Protein AF-A0A972VE93-F1 (afdb_monomer)

Structure (mmCIF, N/CA/C/O backbone):
data_AF-A0A972VE93-F1
#
_entry.id   AF-A0A972VE93-F1
#
loop_
_atom_site.group_PDB
_atom_site.id
_atom_site.type_symbol
_atom_site.label_atom_id
_atom_site.label_alt_id
_atom_site.label_comp_id
_atom_site.label_asym_id
_atom_site.label_entity_id
_atom_site.label_seq_id
_atom_site.pdbx_PDB_ins_code
_atom_site.Cartn_x
_atom_site.Cartn_y
_atom_site.Cartn_z
_atom_site.occupancy
_atom_site.B_iso_or_equiv
_atom_site.auth_seq_id
_atom_site.auth_comp_id
_atom_site.auth_asym_id
_atom_site.auth_atom_id
_atom_site.pdbx_PD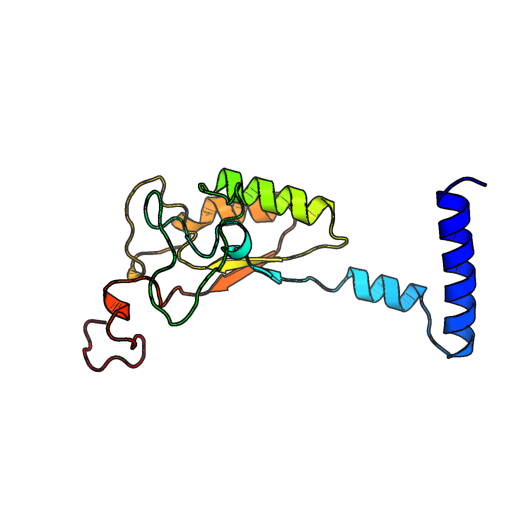B_model_num
ATOM 1 N N . MET A 1 1 ? -1.963 12.980 38.572 1.00 62.75 1 MET A N 1
ATOM 2 C CA . MET A 1 1 ? -2.476 11.805 37.830 1.00 62.75 1 MET A CA 1
ATOM 3 C C . MET A 1 1 ? -1.540 11.526 36.668 1.00 62.75 1 MET A C 1
ATOM 5 O O . MET A 1 1 ? -1.084 12.494 36.069 1.00 62.75 1 MET A O 1
ATOM 9 N N . SER A 1 2 ? -1.221 10.259 36.383 1.00 86.75 2 SER A N 1
ATOM 10 C CA . SER A 1 2 ? -0.440 9.897 35.190 1.00 86.75 2 SER A CA 1
ATOM 11 C C . SER A 1 2 ? -1.222 10.221 33.914 1.00 86.75 2 SER A C 1
ATOM 13 O O . SER A 1 2 ? -2.433 10.457 33.958 1.00 86.75 2 SER A O 1
ATOM 15 N N . GLN A 1 3 ? -0.525 10.280 32.781 1.00 88.44 3 GLN A N 1
ATOM 16 C CA . GLN A 1 3 ? -1.149 10.468 31.474 1.00 88.44 3 GLN A CA 1
ATOM 17 C C . GLN A 1 3 ? -2.162 9.356 31.175 1.00 88.44 3 GLN A C 1
ATOM 19 O O . GLN A 1 3 ? -3.297 9.676 30.840 1.00 88.44 3 GLN A O 1
ATOM 24 N N . ASP A 1 4 ? -1.807 8.101 31.443 1.00 91.62 4 ASP A N 1
ATOM 25 C CA . ASP A 1 4 ? -2.675 6.939 31.201 1.00 91.62 4 ASP A CA 1
ATOM 26 C C . ASP A 1 4 ? -3.980 7.024 31.993 1.00 91.62 4 ASP A C 1
ATOM 28 O O . ASP A 1 4 ? -5.060 6.915 31.425 1.00 91.62 4 ASP A O 1
ATOM 32 N N . LYS A 1 5 ? -3.907 7.395 33.280 1.00 93.81 5 LYS A N 1
ATOM 33 C CA . LYS A 1 5 ? -5.108 7.592 34.108 1.00 93.81 5 LYS A CA 1
ATOM 34 C C . LYS A 1 5 ? -6.025 8.691 33.575 1.00 93.81 5 LYS A C 1
ATOM 36 O O . LYS A 1 5 ? -7.230 8.620 33.780 1.00 93.81 5 LYS A O 1
ATOM 41 N N . ARG A 1 6 ? -5.476 9.729 32.931 1.00 96.31 6 ARG A N 1
ATOM 42 C CA . ARG A 1 6 ? -6.295 10.774 32.291 1.00 96.31 6 ARG A CA 1
ATOM 43 C C . ARG A 1 6 ? -6.975 10.254 31.025 1.00 96.31 6 ARG A C 1
ATOM 45 O O . ARG A 1 6 ? -8.124 10.610 30.797 1.00 96.31 6 ARG A O 1
ATOM 52 N N . ILE A 1 7 ? -6.283 9.432 30.235 1.00 97.00 7 ILE A N 1
ATOM 53 C CA . ILE A 1 7 ? -6.828 8.819 29.017 1.00 97.00 7 ILE A CA 1
ATOM 54 C C . ILE A 1 7 ? -7.953 7.843 29.375 1.00 97.00 7 ILE A C 1
ATOM 56 O O . ILE A 1 7 ? -9.044 7.967 28.833 1.00 97.00 7 ILE A O 1
ATOM 60 N N . GLU A 1 8 ? -7.728 6.949 30.339 1.00 96.88 8 GLU A N 1
ATOM 61 C CA . GLU A 1 8 ? -8.732 5.986 30.815 1.00 96.88 8 GLU A CA 1
ATOM 62 C C . GLU A 1 8 ? -9.992 6.690 31.336 1.00 96.88 8 GLU A C 1
ATOM 64 O O . GLU A 1 8 ? -11.106 6.350 30.952 1.00 96.88 8 GLU A O 1
ATOM 69 N N . GLN A 1 9 ? -9.829 7.727 32.164 1.00 97.56 9 GLN A N 1
ATOM 70 C CA . GLN A 1 9 ? -10.965 8.499 32.674 1.00 97.56 9 GLN A CA 1
ATOM 71 C C . GLN A 1 9 ? -11.735 9.210 31.558 1.00 97.56 9 GLN A C 1
ATOM 73 O O . GLN A 1 9 ? -12.963 9.221 31.578 1.00 97.56 9 GLN A O 1
ATOM 78 N N . ALA A 1 10 ? -11.031 9.806 30.592 1.00 97.81 10 ALA A N 1
ATOM 79 C CA . ALA A 1 10 ? -11.670 10.449 29.450 1.00 97.81 10 ALA A CA 1
ATOM 80 C C . ALA A 1 10 ? -12.431 9.434 28.583 1.00 97.81 10 ALA A C 1
ATOM 82 O O . ALA A 1 10 ? -13.546 9.724 28.149 1.00 97.81 10 ALA A O 1
ATOM 83 N N . PHE A 1 11 ? -11.863 8.242 28.376 1.00 97.88 11 PHE A N 1
ATOM 84 C CA . PHE A 1 11 ? -12.511 7.159 27.644 1.00 97.88 11 PHE A CA 1
ATOM 85 C C . PHE A 1 11 ? -13.788 6.681 28.344 1.00 97.88 11 PHE A C 1
ATOM 87 O O . PHE A 1 11 ? -14.826 6.592 27.696 1.00 97.88 11 PHE A O 1
ATOM 94 N N . GLU A 1 12 ? -13.760 6.461 29.662 1.00 98.12 12 GLU A N 1
ATOM 95 C CA . GLU A 1 12 ? -14.952 6.038 30.412 1.00 98.12 12 GLU A CA 1
ATOM 96 C C . GLU A 1 12 ? -16.075 7.083 30.376 1.00 98.12 12 GLU A C 1
ATOM 98 O O . GLU A 1 12 ? -17.246 6.732 30.223 1.00 98.12 12 GLU A O 1
ATOM 103 N N . ILE A 1 13 ? -15.735 8.374 30.450 1.00 98.25 13 ILE A N 1
ATOM 104 C CA . ILE A 1 13 ? -16.722 9.452 30.289 1.00 98.25 13 ILE A CA 1
ATOM 105 C C . ILE A 1 13 ? -17.347 9.397 28.888 1.00 98.25 13 ILE A C 1
ATOM 107 O O . ILE A 1 13 ? -18.570 9.453 28.763 1.00 98.25 13 ILE A O 1
ATOM 111 N N . ALA A 1 14 ? -16.535 9.256 27.836 1.00 98.38 14 ALA A N 1
ATOM 112 C CA . ALA A 1 14 ? -17.035 9.162 26.465 1.00 98.38 14 ALA A CA 1
ATOM 113 C C . ALA A 1 14 ? -17.919 7.919 26.266 1.00 98.38 14 ALA A C 1
ATOM 115 O O . ALA A 1 14 ? -18.999 8.012 25.686 1.00 98.38 14 ALA A O 1
ATOM 116 N N . ARG A 1 15 ? -17.502 6.767 26.800 1.00 98.38 15 ARG A N 1
ATOM 117 C CA . ARG A 1 15 ? -18.258 5.510 26.760 1.00 98.38 15 ARG A CA 1
ATOM 118 C C . ARG A 1 15 ? -19.655 5.663 27.366 1.00 98.38 15 ARG A C 1
ATOM 120 O O . ARG A 1 15 ? -20.624 5.218 26.758 1.00 98.38 15 ARG A O 1
ATOM 127 N N . GLN A 1 16 ? -19.776 6.343 28.509 1.00 98.38 16 GLN A N 1
ATOM 128 C CA . GLN A 1 16 ? -21.072 6.637 29.135 1.00 98.38 16 GLN A CA 1
ATOM 129 C C . GLN A 1 16 ? -21.946 7.545 28.259 1.00 98.38 16 GLN A C 1
ATOM 131 O O . GLN A 1 16 ? -23.123 7.252 28.064 1.00 98.38 16 GLN A O 1
ATOM 136 N N . GLN A 1 17 ? -21.368 8.598 27.673 1.00 98.56 17 GLN A N 1
ATOM 137 C CA . GLN A 1 17 ? -22.093 9.511 26.780 1.00 98.56 17 GLN A CA 1
ATOM 138 C C . GLN A 1 17 ? -22.631 8.807 25.526 1.00 98.56 17 GLN A C 1
ATOM 140 O O . GLN A 1 17 ? -23.760 9.052 25.113 1.00 98.56 17 GLN A O 1
ATOM 145 N N . TYR A 1 18 ? -21.855 7.902 24.926 1.00 98.62 18 TYR A N 1
ATOM 146 C CA . TYR A 1 18 ? -22.319 7.104 23.788 1.00 98.62 18 TYR A CA 1
ATOM 147 C C . TYR A 1 18 ? -23.394 6.084 24.185 1.00 98.62 18 TYR A C 1
ATOM 149 O O . TYR A 1 18 ? -24.341 5.870 23.424 1.00 98.62 18 TYR A O 1
ATOM 157 N N . ALA A 1 19 ? -23.313 5.513 25.390 1.00 98.44 19 ALA A N 1
ATOM 158 C CA . ALA A 1 19 ? -24.334 4.602 25.899 1.00 98.44 19 ALA A CA 1
ATOM 159 C C . ALA A 1 19 ? -25.704 5.289 26.070 1.00 98.44 19 ALA A C 1
ATOM 161 O O . ALA A 1 19 ? -26.728 4.673 25.777 1.00 98.44 19 ALA A O 1
ATOM 162 N N . GLU A 1 20 ? -25.745 6.574 26.453 1.00 98.50 20 GLU A N 1
ATOM 163 C CA . GLU A 1 20 ? -26.988 7.374 26.497 1.00 98.50 20 GLU A CA 1
ATOM 164 C C . GLU A 1 20 ? -27.661 7.508 25.118 1.00 98.50 20 GLU A C 1
ATOM 166 O O . GLU A 1 20 ? -28.876 7.689 25.032 1.00 98.50 20 GLU A O 1
ATOM 171 N N . LEU A 1 21 ? -26.888 7.367 24.036 1.00 98.38 21 LEU A N 1
ATOM 172 C CA . LEU A 1 21 ? -27.364 7.362 22.650 1.00 98.38 21 LEU A CA 1
ATOM 173 C C . LEU A 1 21 ? -27.648 5.947 22.113 1.00 98.38 21 LEU A C 1
ATOM 175 O O . LEU A 1 21 ? -28.002 5.796 20.945 1.00 98.38 21 LEU A O 1
ATOM 179 N N . GLY A 1 22 ? -27.492 4.909 22.941 1.00 98.31 22 GLY A N 1
ATOM 180 C CA . GLY A 1 22 ? -27.673 3.511 22.548 1.00 98.31 22 GLY A CA 1
ATOM 181 C C . GLY A 1 22 ? -26.506 2.919 21.752 1.00 98.31 22 GLY A C 1
ATOM 182 O O . GLY A 1 22 ? -26.701 1.929 21.049 1.00 98.31 22 GLY A O 1
ATOM 183 N N . VAL A 1 23 ? -25.310 3.511 21.836 1.00 98.50 23 VAL A N 1
ATOM 184 C CA . VAL A 1 23 ? -24.100 3.027 21.156 1.00 98.50 23 VAL A CA 1
ATOM 185 C C . VAL A 1 23 ? -23.207 2.273 22.142 1.00 98.50 23 VAL A C 1
ATOM 187 O O . VAL A 1 23 ? -22.754 2.838 23.136 1.00 98.50 23 VAL A O 1
ATOM 190 N N . ASP A 1 24 ? -22.914 1.006 21.841 1.00 98.50 24 ASP A N 1
ATOM 191 C CA . ASP A 1 24 ? -21.921 0.203 22.560 1.00 98.50 24 ASP A CA 1
ATOM 192 C C . ASP A 1 24 ? -20.523 0.457 21.972 1.00 98.50 24 ASP A C 1
ATOM 194 O O . ASP A 1 24 ? -20.182 -0.012 20.882 1.00 98.50 24 ASP A O 1
ATOM 198 N N . VAL A 1 25 ? -19.715 1.240 22.691 1.00 98.38 25 VAL A N 1
ATOM 199 C CA . VAL A 1 25 ? -18.361 1.610 22.257 1.00 98.38 25 VAL A CA 1
ATOM 200 C C . VAL A 1 25 ? -17.425 0.406 22.237 1.00 98.38 25 VAL A C 1
ATOM 202 O O . VAL A 1 25 ? -16.604 0.312 21.330 1.00 98.38 25 VAL A O 1
ATOM 205 N N . ASP A 1 26 ? -17.542 -0.535 23.175 1.00 97.94 26 ASP A N 1
ATOM 206 C CA . ASP A 1 26 ? -16.656 -1.704 23.196 1.00 97.94 26 ASP A CA 1
ATOM 207 C C . ASP A 1 26 ? -16.944 -2.611 22.001 1.00 97.94 26 ASP A C 1
ATOM 209 O O . ASP A 1 26 ? -16.018 -3.082 21.337 1.00 97.94 26 ASP A O 1
ATOM 213 N N . GLN A 1 27 ? -18.227 -2.794 21.672 1.00 98.50 27 GLN A N 1
ATOM 214 C CA . GLN A 1 27 ? -18.630 -3.499 20.461 1.00 98.50 27 GLN A CA 1
ATOM 215 C C . GLN A 1 27 ? -18.113 -2.789 19.203 1.00 98.50 27 GLN A C 1
ATOM 217 O O . GLN A 1 27 ? -17.599 -3.452 18.300 1.00 98.50 27 GLN A O 1
ATOM 222 N N . ALA A 1 28 ? -18.220 -1.459 19.133 1.00 98.38 28 ALA A N 1
ATOM 223 C CA . ALA A 1 28 ? -17.728 -0.682 17.997 1.00 98.38 28 ALA A CA 1
ATOM 224 C C . ALA A 1 28 ? -16.202 -0.792 17.838 1.00 98.38 28 ALA A C 1
ATOM 226 O O . ALA A 1 28 ? -15.717 -0.998 16.727 1.00 98.38 28 ALA A O 1
ATOM 227 N N . MET A 1 29 ? -15.444 -0.723 18.936 1.00 98.06 29 MET A N 1
ATOM 228 C CA . MET A 1 29 ? -13.987 -0.885 18.920 1.00 98.06 29 MET A CA 1
ATOM 229 C C . MET A 1 29 ? -13.579 -2.306 18.517 1.00 98.06 29 MET A C 1
ATOM 231 O O . MET A 1 29 ? -12.653 -2.474 17.725 1.00 98.06 29 MET A O 1
ATOM 235 N N . ALA A 1 30 ? -14.297 -3.326 18.998 1.00 97.88 30 ALA A N 1
ATOM 236 C CA . ALA A 1 30 ? -14.072 -4.710 18.593 1.00 97.88 30 ALA A CA 1
ATOM 237 C C . ALA A 1 30 ? -14.349 -4.922 17.097 1.00 97.88 30 ALA A C 1
ATOM 239 O O . ALA A 1 30 ? -13.588 -5.616 16.432 1.00 97.88 30 ALA A O 1
ATOM 240 N N . GLN A 1 31 ? -15.400 -4.303 16.547 1.00 98.31 31 GLN A N 1
ATOM 241 C CA . GLN A 1 31 ? -15.671 -4.338 15.107 1.00 98.31 31 GLN A CA 1
ATOM 242 C C . GLN A 1 31 ? -14.588 -3.605 14.312 1.00 98.31 31 GLN A C 1
ATOM 244 O O . GLN A 1 31 ? -14.088 -4.153 13.331 1.00 98.31 31 GLN A O 1
ATOM 249 N N . LEU A 1 32 ? -14.187 -2.407 14.751 1.00 98.00 32 LEU A N 1
ATOM 250 C CA . LEU A 1 32 ? -13.151 -1.606 14.098 1.00 98.00 32 LEU A CA 1
ATOM 251 C C . LEU A 1 32 ? -11.832 -2.378 13.977 1.00 98.00 32 LEU A C 1
ATOM 253 O O . LEU A 1 32 ? -11.223 -2.365 12.912 1.00 98.00 32 LEU A O 1
ATOM 257 N N . ALA A 1 33 ? -11.440 -3.108 15.025 1.00 97.12 33 ALA A N 1
ATOM 258 C CA . ALA A 1 33 ? -10.221 -3.917 15.035 1.00 97.12 33 ALA A CA 1
ATOM 259 C C . ALA A 1 33 ? -10.198 -5.027 13.963 1.00 97.12 33 ALA A C 1
ATOM 261 O O . ALA A 1 33 ? -9.130 -5.535 13.643 1.00 97.12 33 ALA A O 1
ATOM 262 N N . THR A 1 34 ? -11.352 -5.397 13.394 1.00 97.25 34 THR A N 1
ATOM 263 C CA . THR A 1 34 ? -11.456 -6.425 12.341 1.00 97.25 34 THR A CA 1
ATOM 264 C C . THR A 1 34 ? -11.443 -5.868 10.919 1.00 97.25 34 THR A C 1
ATOM 266 O O . THR A 1 34 ? -11.509 -6.649 9.971 1.00 97.25 34 THR A O 1
ATOM 269 N N . VAL A 1 35 ? -11.405 -4.542 10.743 1.00 98.12 35 VAL A N 1
ATOM 270 C CA . VAL A 1 35 ? -11.490 -3.901 9.424 1.00 98.12 35 VAL A CA 1
ATOM 271 C C . VAL A 1 35 ? -10.083 -3.625 8.887 1.00 98.12 35 VAL A C 1
ATOM 273 O O . VAL A 1 35 ? -9.444 -2.668 9.331 1.00 98.12 35 VAL A O 1
ATOM 276 N N . PRO A 1 36 ? -9.588 -4.399 7.905 1.00 98.06 36 PRO A N 1
ATOM 277 C CA . PRO A 1 36 ? -8.289 -4.132 7.313 1.00 98.06 36 PRO A CA 1
ATOM 278 C C . PRO A 1 36 ? -8.356 -2.952 6.346 1.00 98.06 36 PRO A C 1
ATOM 280 O O . PRO A 1 36 ? -9.238 -2.879 5.486 1.00 98.06 36 PRO A O 1
ATOM 283 N N . ILE A 1 37 ? -7.367 -2.063 6.431 1.00 98.31 37 ILE A N 1
ATOM 284 C CA . ILE A 1 37 ? -7.163 -0.991 5.458 1.00 98.31 37 ILE A CA 1
ATOM 285 C C . ILE A 1 37 ? -6.044 -1.404 4.503 1.00 98.31 37 ILE A C 1
ATOM 287 O O . ILE A 1 37 ? -4.965 -1.806 4.934 1.00 98.31 37 ILE A O 1
ATOM 291 N N . SER A 1 38 ? -6.309 -1.328 3.198 1.00 98.56 38 SER A N 1
ATOM 292 C CA . SER A 1 38 ? -5.305 -1.616 2.172 1.00 98.56 38 SER A CA 1
ATOM 293 C C . SER A 1 38 ? -4.514 -0.361 1.833 1.00 98.56 38 SER A C 1
ATOM 295 O O . SER A 1 38 ? -5.027 0.565 1.201 1.00 98.56 38 SER A O 1
ATOM 297 N N . MET A 1 39 ? -3.272 -0.308 2.306 1.00 98.38 39 MET A N 1
ATOM 298 C CA . MET A 1 39 ? -2.393 0.839 2.137 1.00 98.38 39 MET A CA 1
ATOM 299 C C . MET A 1 39 ? -1.664 0.758 0.801 1.00 98.38 39 MET A C 1
ATOM 301 O O . MET A 1 39 ? -1.030 -0.240 0.474 1.00 98.38 39 MET A O 1
ATOM 305 N N . HIS A 1 40 ? -1.727 1.832 0.030 1.00 98.50 40 HIS A N 1
ATOM 306 C CA . HIS A 1 40 ? -0.996 1.979 -1.222 1.00 98.50 40 HIS A CA 1
ATOM 307 C C . HIS A 1 40 ? 0.526 2.046 -1.032 1.00 98.50 40 HIS A C 1
ATOM 309 O O . HIS A 1 40 ? 1.012 2.877 -0.265 1.00 98.50 40 HIS A O 1
ATOM 315 N N . CYS A 1 41 ? 1.282 1.224 -1.769 1.00 98.38 41 CYS A N 1
ATOM 316 C CA . CYS A 1 41 ? 2.748 1.225 -1.706 1.00 98.38 41 CYS A CA 1
ATOM 317 C C . CYS A 1 41 ? 3.373 2.501 -2.285 1.00 98.38 41 CYS A C 1
ATOM 319 O O . CYS A 1 41 ? 4.388 2.978 -1.790 1.00 98.38 41 CYS A O 1
ATOM 321 N N . TRP A 1 42 ? 2.737 3.082 -3.304 1.00 98.12 42 TRP A N 1
ATOM 322 C CA . TRP A 1 42 ? 3.333 4.130 -4.132 1.00 98.12 42 TRP A CA 1
ATOM 323 C C . TRP A 1 42 ? 3.482 5.492 -3.464 1.00 98.12 42 TRP A C 1
ATOM 325 O O . TRP A 1 42 ? 4.081 6.402 -4.030 1.00 98.12 42 TRP A O 1
ATOM 335 N N . GLN A 1 43 ? 2.914 5.652 -2.271 1.00 98.31 43 GLN A N 1
ATOM 336 C CA . GLN A 1 43 ? 3.132 6.850 -1.472 1.00 98.31 43 GLN A CA 1
ATOM 337 C C . GLN A 1 43 ? 4.578 6.933 -0.961 1.00 98.31 43 GLN A C 1
ATOM 339 O O . GLN A 1 43 ? 5.074 8.033 -0.764 1.00 98.31 43 GLN A O 1
ATOM 344 N N . GLY A 1 44 ? 5.260 5.803 -0.743 1.00 97.88 44 GLY A N 1
ATOM 345 C CA . GLY A 1 44 ? 6.613 5.820 -0.176 1.00 97.88 44 GLY A CA 1
ATOM 346 C C . GLY A 1 44 ? 7.694 6.336 -1.132 1.00 97.88 44 GLY A C 1
ATOM 347 O O . GLY A 1 44 ? 8.771 6.724 -0.687 1.00 97.88 44 GLY A O 1
ATOM 348 N N . ASP A 1 45 ? 7.428 6.359 -2.438 1.00 97.94 45 ASP A N 1
ATOM 349 C CA . ASP A 1 45 ? 8.423 6.646 -3.476 1.00 97.94 45 ASP A CA 1
ATOM 350 C C . ASP A 1 45 ? 7.904 7.561 -4.600 1.00 97.94 45 ASP A C 1
ATOM 352 O O . ASP A 1 45 ? 8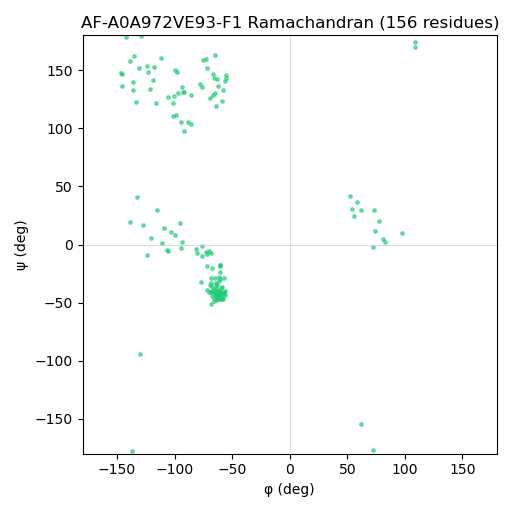.489 7.610 -5.685 1.00 97.94 45 ASP A O 1
ATOM 356 N N . ASP A 1 46 ? 6.819 8.300 -4.356 1.00 97.88 46 ASP A N 1
ATOM 357 C CA . ASP A 1 46 ? 6.207 9.214 -5.329 1.00 97.88 46 ASP A CA 1
ATOM 358 C C . ASP A 1 46 ? 5.771 8.528 -6.643 1.00 97.88 46 ASP A C 1
ATOM 360 O O . ASP A 1 46 ? 5.862 9.111 -7.727 1.00 97.88 46 ASP A O 1
ATOM 364 N N . VAL A 1 47 ? 5.268 7.290 -6.564 1.00 97.25 47 VAL A N 1
ATOM 365 C CA . VAL A 1 47 ? 4.868 6.474 -7.731 1.00 97.25 47 VAL A CA 1
ATOM 366 C C . VAL A 1 47 ? 6.034 6.162 -8.683 1.00 97.25 47 VAL A C 1
ATOM 368 O O . VAL A 1 47 ? 5.837 6.021 -9.893 1.00 97.25 47 VAL A O 1
ATOM 371 N N . GLY A 1 48 ? 7.257 6.071 -8.158 1.00 96.00 48 GLY A N 1
ATOM 372 C CA . GLY A 1 48 ? 8.450 5.754 -8.945 1.00 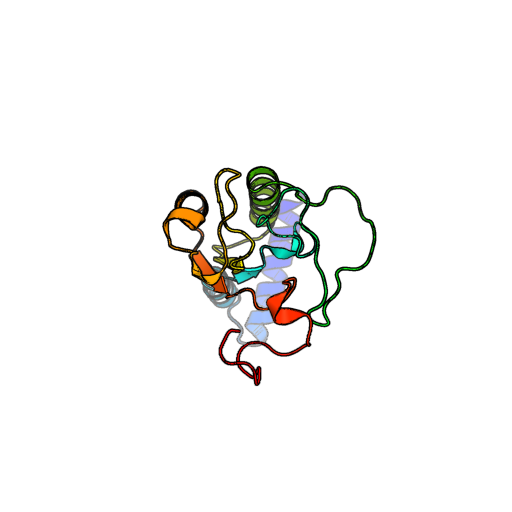96.00 48 GLY A CA 1
ATOM 373 C C . GLY A 1 48 ? 8.451 4.319 -9.476 1.00 96.00 48 GLY A C 1
ATOM 374 O O . GLY A 1 48 ? 8.608 4.097 -10.678 1.00 96.00 48 GLY A O 1
ATOM 375 N N . GLY A 1 49 ? 8.224 3.347 -8.594 1.00 96.12 49 GLY A N 1
ATOM 376 C CA . GLY A 1 49 ? 8.396 1.926 -8.876 1.00 96.12 49 GLY A CA 1
ATOM 377 C C . GLY A 1 49 ? 9.867 1.510 -8.985 1.00 96.12 49 GLY A C 1
ATOM 378 O O . GLY A 1 49 ? 10.794 2.294 -8.790 1.00 96.12 49 GLY A O 1
ATOM 379 N N . PHE A 1 50 ? 10.081 0.237 -9.312 1.00 96.19 50 PHE A N 1
ATOM 380 C CA . PHE A 1 50 ? 11.387 -0.427 -9.336 1.00 96.19 50 PHE A CA 1
ATOM 381 C C . PHE A 1 50 ? 11.685 -1.135 -10.668 1.00 96.19 50 PHE A C 1
ATOM 383 O O . PHE A 1 50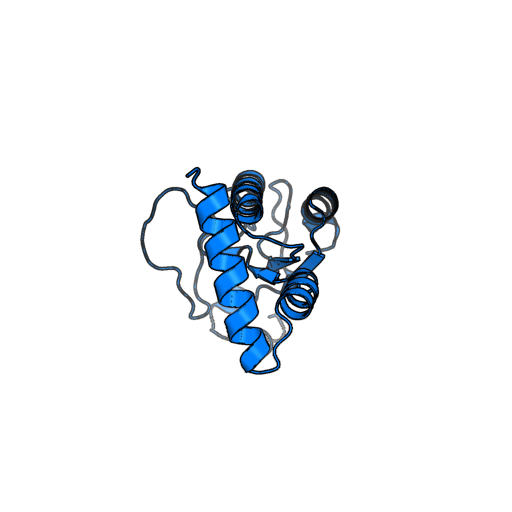 ? 12.599 -1.952 -10.751 1.00 96.19 50 PHE A O 1
ATOM 390 N N . GLU A 1 51 ? 10.949 -0.803 -11.737 1.00 92.75 51 GLU A N 1
ATOM 391 C CA . GLU A 1 51 ? 11.182 -1.353 -13.085 1.00 92.75 51 GLU A CA 1
ATOM 392 C C . GLU A 1 51 ? 12.595 -1.059 -13.603 1.00 92.75 51 GLU A C 1
ATOM 394 O O . GLU A 1 51 ? 13.213 -1.894 -14.265 1.00 92.75 51 GLU A O 1
ATOM 399 N N . THR A 1 52 ? 13.121 0.122 -13.278 1.00 86.69 52 THR A N 1
ATOM 400 C CA . THR A 1 52 ? 14.483 0.547 -13.601 1.00 86.69 52 THR A CA 1
ATOM 401 C C . THR A 1 52 ? 15.106 1.288 -12.422 1.00 86.69 52 THR A C 1
ATOM 403 O O . THR A 1 52 ? 14.419 1.819 -11.548 1.00 86.69 52 THR A O 1
ATOM 406 N N . VAL A 1 53 ? 16.441 1.335 -12.385 1.00 82.25 53 VAL A N 1
ATOM 407 C CA . VAL A 1 53 ? 17.165 2.097 -11.360 1.00 82.25 53 VAL A CA 1
ATOM 408 C C . VAL A 1 53 ? 16.841 3.581 -11.517 1.00 82.25 53 VAL A C 1
ATOM 410 O O . VAL A 1 53 ? 17.143 4.174 -12.552 1.00 82.25 53 VAL A O 1
ATOM 413 N N . GLY A 1 54 ? 16.262 4.175 -10.473 1.00 81.44 54 GLY A N 1
ATOM 414 C CA . GLY A 1 54 ? 15.851 5.578 -10.487 1.00 81.44 54 GLY A CA 1
ATOM 415 C C . GLY A 1 54 ? 14.606 5.843 -11.333 1.00 81.44 54 GLY A C 1
ATOM 416 O O . GLY A 1 54 ? 14.497 6.929 -11.895 1.00 81.44 54 GLY A O 1
ATOM 417 N N . ALA A 1 55 ? 13.702 4.864 -11.459 1.00 85.56 55 ALA A N 1
ATOM 418 C CA . ALA A 1 55 ? 12.423 5.065 -12.125 1.00 85.56 55 ALA A CA 1
ATOM 419 C C . ALA A 1 55 ? 11.637 6.220 -11.480 1.00 85.56 55 ALA A C 1
ATOM 421 O O . ALA A 1 55 ? 11.626 6.401 -10.260 1.00 85.56 55 ALA A O 1
ATOM 422 N N . GLU A 1 56 ? 10.981 7.011 -12.323 1.00 90.31 56 GLU A N 1
ATOM 423 C CA . GLU A 1 56 ? 10.145 8.129 -11.905 1.00 90.31 56 GLU A CA 1
ATOM 424 C C . GLU A 1 56 ? 8.791 8.060 -12.607 1.00 90.31 56 GLU A C 1
ATOM 426 O O . GLU A 1 56 ? 8.662 7.567 -13.736 1.00 90.31 56 GLU A O 1
ATOM 431 N N . LEU A 1 57 ? 7.776 8.607 -11.941 1.00 91.69 57 LEU A N 1
ATOM 432 C CA . LEU A 1 57 ? 6.449 8.759 -12.510 1.00 91.69 57 LEU A CA 1
ATOM 433 C C . LEU A 1 57 ? 6.507 9.607 -13.788 1.00 91.69 57 LEU A C 1
ATOM 435 O O . LEU A 1 57 ? 6.936 10.761 -13.771 1.00 91.69 57 LEU A O 1
ATOM 439 N N . SER A 1 58 ? 6.023 9.052 -14.900 1.00 87.62 58 SER A N 1
ATOM 440 C CA . SER A 1 58 ? 5.962 9.738 -16.188 1.00 87.62 58 SER A CA 1
ATOM 441 C C . SER A 1 58 ? 4.615 9.512 -16.882 1.00 87.62 58 SER A C 1
ATOM 443 O O . SER A 1 58 ? 4.100 8.404 -16.994 1.00 87.62 58 SER A O 1
ATOM 445 N N . GLY A 1 59 ? 4.005 10.584 -17.387 1.00 87.81 59 GLY A N 1
ATOM 446 C CA . GLY A 1 59 ? 2.728 10.487 -18.101 1.00 87.81 59 GLY A CA 1
ATOM 447 C C . GLY A 1 59 ? 1.570 9.952 -17.241 1.00 87.81 59 GLY A C 1
ATOM 448 O O . GLY A 1 59 ? 1.529 10.137 -16.030 1.00 87.81 59 GLY A O 1
ATOM 449 N N . GLY A 1 60 ? 0.561 9.357 -17.884 1.00 87.88 60 GLY A N 1
ATOM 450 C CA . GLY A 1 60 ? -0.613 8.789 -17.199 1.00 87.88 60 GLY A CA 1
ATOM 451 C C . GLY A 1 60 ? -1.607 9.801 -16.614 1.00 87.88 60 GLY A C 1
ATOM 452 O O . GLY A 1 60 ? -2.631 9.396 -16.076 1.00 87.88 60 GLY A O 1
ATOM 453 N N . GLY A 1 61 ? -1.334 11.106 -16.718 1.00 92.62 61 GLY A N 1
ATOM 454 C CA . GLY A 1 61 ? -2.216 12.162 -16.207 1.00 92.62 61 GLY A CA 1
ATOM 455 C C . GLY A 1 61 ? -2.206 12.318 -14.682 1.00 92.62 61 GLY A C 1
ATOM 456 O O . GLY A 1 61 ? -3.055 13.024 -14.144 1.00 92.62 61 GLY A O 1
ATOM 457 N N . ILE A 1 62 ? -1.254 11.681 -13.996 1.00 95.38 62 ILE A N 1
ATOM 458 C CA . ILE A 1 62 ? -1.068 11.744 -12.543 1.00 95.38 62 ILE A CA 1
ATOM 459 C C . ILE A 1 62 ? 0.291 12.351 -12.205 1.00 95.38 62 ILE A C 1
ATOM 461 O O . ILE A 1 62 ? 1.227 12.286 -13.000 1.00 95.38 62 ILE A O 1
ATOM 465 N N . GLN A 1 63 ? 0.389 12.975 -11.033 1.00 95.75 63 GLN A N 1
ATOM 466 C CA . GLN A 1 63 ? 1.603 13.647 -10.576 1.00 95.75 63 GLN A CA 1
ATOM 467 C C . GLN A 1 63 ? 1.734 13.510 -9.057 1.00 95.75 63 GLN A C 1
ATOM 469 O O . GLN A 1 63 ? 0.760 13.727 -8.336 1.00 95.75 63 GLN A O 1
ATOM 474 N N . ALA A 1 64 ? 2.943 13.214 -8.583 1.00 95.69 64 ALA A N 1
ATOM 475 C CA . ALA A 1 64 ? 3.360 13.489 -7.214 1.00 95.69 64 ALA A CA 1
ATOM 476 C C . ALA A 1 64 ? 4.024 14.875 -7.191 1.00 95.69 64 ALA A C 1
ATOM 478 O O . ALA A 1 64 ? 4.842 15.193 -8.055 1.00 95.69 64 ALA A O 1
ATOM 479 N N . THR A 1 65 ? 3.626 15.738 -6.258 1.00 95.81 65 THR A N 1
ATOM 480 C CA . THR A 1 65 ? 4.070 17.140 -6.222 1.00 95.81 65 THR A CA 1
ATOM 481 C C . THR A 1 65 ? 4.822 17.453 -4.940 1.00 95.81 65 THR A C 1
ATOM 483 O O . THR A 1 65 ? 4.383 17.069 -3.860 1.00 95.81 65 THR A O 1
ATOM 486 N N . GLY A 1 66 ? 5.878 18.257 -5.055 1.00 95.06 66 GLY A N 1
ATOM 487 C CA . GLY A 1 66 ? 6.755 18.618 -3.943 1.00 95.06 66 GLY A CA 1
ATOM 488 C C . GLY A 1 66 ? 8.128 17.959 -4.069 1.00 95.06 66 GLY A C 1
ATOM 489 O O . GLY A 1 66 ? 8.354 17.117 -4.929 1.00 95.06 66 GLY A O 1
ATOM 490 N N . ASN A 1 67 ? 9.067 18.387 -3.224 1.00 95.19 67 ASN A N 1
ATOM 491 C CA . ASN A 1 67 ? 10.442 17.876 -3.192 1.00 95.19 67 ASN A CA 1
ATOM 492 C C . ASN A 1 67 ? 10.857 17.553 -1.751 1.00 95.19 67 ASN A C 1
ATOM 494 O O . ASN A 1 67 ? 11.953 17.913 -1.316 1.00 95.19 67 ASN A O 1
ATOM 498 N N . TYR A 1 68 ? 9.947 16.955 -0.978 1.00 98.00 68 TYR A N 1
ATOM 499 C CA . TYR A 1 68 ? 10.275 16.530 0.378 1.00 98.00 68 TYR A CA 1
ATOM 500 C C . TYR A 1 68 ? 11.343 15.422 0.309 1.00 98.00 68 TYR A C 1
ATOM 502 O O . TYR A 1 68 ? 11.206 14.502 -0.497 1.00 98.00 68 TYR A O 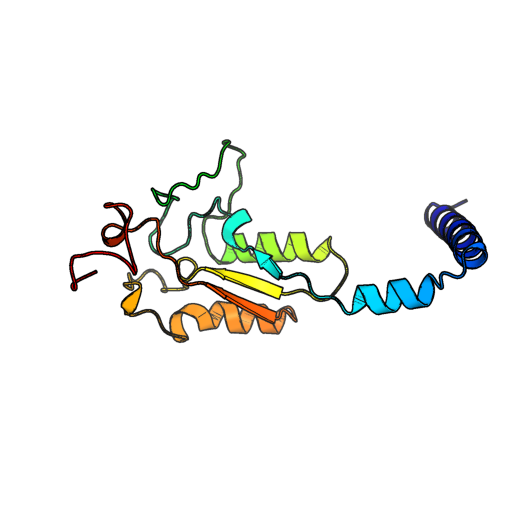1
ATOM 510 N N . PRO A 1 69 ? 12.447 15.520 1.068 1.00 97.56 69 PRO A N 1
ATOM 511 C CA . PRO A 1 69 ? 13.524 14.543 0.981 1.00 97.56 69 PRO A CA 1
ATOM 512 C C . PRO A 1 69 ? 13.122 13.211 1.627 1.00 97.56 69 PRO A C 1
ATOM 514 O O . PRO A 1 69 ? 12.271 13.175 2.509 1.00 97.56 69 PRO A O 1
ATOM 517 N N . GLY A 1 70 ? 13.817 12.134 1.255 1.00 96.94 70 GLY A N 1
ATOM 518 C CA . GLY A 1 70 ? 13.723 10.848 1.954 1.00 96.94 70 GLY A CA 1
ATOM 519 C C . GLY A 1 70 ? 12.774 9.821 1.344 1.00 96.94 70 GLY A C 1
ATOM 520 O O . GLY A 1 70 ? 12.563 8.802 1.981 1.00 96.94 70 GLY A O 1
ATOM 521 N N . LYS A 1 71 ? 12.243 10.047 0.133 1.00 97.38 71 LYS A N 1
ATOM 522 C CA . LYS A 1 71 ? 11.482 9.015 -0.586 1.00 97.38 71 LYS A CA 1
ATOM 523 C C . LYS A 1 71 ? 12.305 7.730 -0.752 1.00 97.38 71 LYS A C 1
ATOM 525 O O . LYS A 1 71 ? 13.513 7.812 -1.014 1.00 97.38 71 LYS A O 1
ATOM 530 N N . ALA A 1 72 ? 11.651 6.578 -0.657 1.00 97.81 72 ALA A N 1
ATOM 531 C CA . ALA A 1 72 ? 12.279 5.283 -0.874 1.00 97.81 72 ALA A CA 1
ATOM 532 C C . ALA A 1 72 ? 12.791 5.149 -2.316 1.00 97.81 72 ALA A C 1
ATOM 534 O O . ALA A 1 72 ? 12.178 5.624 -3.272 1.00 97.81 72 ALA A O 1
ATOM 535 N N . ARG A 1 73 ? 13.945 4.500 -2.479 1.00 95.88 73 ARG A N 1
ATOM 536 C CA . ARG A 1 73 ? 14.610 4.275 -3.778 1.00 95.88 73 ARG A CA 1
ATOM 537 C C . ARG A 1 73 ? 14.867 2.801 -4.050 1.00 95.88 73 ARG A C 1
ATOM 539 O O . ARG A 1 73 ? 15.300 2.443 -5.143 1.00 95.88 73 ARG A O 1
ATOM 546 N N . THR A 1 74 ? 14.644 1.956 -3.051 1.00 96.12 74 THR A N 1
ATOM 547 C CA . THR A 1 74 ? 14.783 0.506 -3.133 1.00 96.12 74 THR A CA 1
ATOM 548 C C . THR A 1 74 ? 13.591 -0.161 -2.461 1.00 96.12 74 THR A C 1
ATOM 550 O O . THR A 1 74 ? 12.889 0.446 -1.650 1.00 96.12 74 THR A O 1
ATOM 553 N N . ILE A 1 75 ? 13.392 -1.439 -2.773 1.00 97.19 75 ILE A N 1
ATOM 554 C CA . ILE A 1 75 ? 12.380 -2.277 -2.126 1.00 97.19 75 ILE A CA 1
ATOM 555 C C . ILE A 1 75 ? 12.593 -2.325 -0.608 1.00 97.19 75 ILE A C 1
ATOM 557 O O . ILE A 1 75 ? 11.626 -2.228 0.144 1.00 97.19 75 ILE A O 1
ATOM 561 N N . ASP A 1 76 ? 13.844 -2.433 -0.157 1.00 97.44 76 ASP A N 1
ATOM 562 C CA . ASP A 1 76 ? 14.175 -2.499 1.269 1.00 97.44 76 ASP A CA 1
ATOM 563 C C . ASP A 1 76 ? 13.892 -1.175 1.990 1.00 97.44 76 ASP A C 1
ATOM 565 O O . ASP A 1 76 ? 13.332 -1.189 3.085 1.00 97.44 76 ASP A O 1
ATOM 569 N N . GLU A 1 77 ? 14.215 -0.032 1.367 1.00 98.19 77 GLU A N 1
ATOM 570 C CA . GLU A 1 77 ? 13.845 1.289 1.898 1.00 98.19 77 GLU A CA 1
ATOM 571 C C . GLU A 1 77 ? 12.317 1.404 2.015 1.00 98.19 77 GLU A C 1
ATOM 573 O O . GLU A 1 77 ? 11.806 1.738 3.082 1.00 98.19 77 GLU A O 1
ATOM 578 N N . LEU A 1 78 ? 11.575 1.019 0.968 1.00 98.56 78 LEU A N 1
ATOM 579 C CA . LEU A 1 78 ? 10.113 1.102 0.968 1.00 98.56 78 LEU A CA 1
ATOM 580 C C . LEU A 1 78 ? 9.475 0.195 2.030 1.00 98.56 78 LEU A C 1
ATOM 582 O O . LEU A 1 78 ? 8.529 0.601 2.702 1.00 98.56 78 LEU A O 1
ATOM 586 N N . ARG A 1 79 ? 9.984 -1.028 2.209 1.00 98.69 79 ARG A N 1
ATOM 587 C CA . ARG A 1 79 ? 9.516 -1.945 3.262 1.00 98.69 79 ARG A CA 1
ATOM 588 C C . ARG A 1 79 ? 9.759 -1.376 4.653 1.00 98.69 79 ARG A C 1
ATOM 590 O O . ARG A 1 79 ? 8.836 -1.393 5.461 1.00 98.69 79 ARG A O 1
ATOM 597 N N . SER A 1 80 ? 10.943 -0.815 4.903 1.00 98.69 80 SER A N 1
ATOM 598 C CA . SER A 1 80 ? 11.254 -0.146 6.171 1.00 98.69 80 SER A CA 1
ATOM 599 C C . SER A 1 80 ? 10.299 1.023 6.444 1.00 98.69 80 SER A C 1
ATOM 601 O O . SER A 1 80 ? 9.820 1.181 7.568 1.00 98.69 80 SER A O 1
ATOM 603 N N . ASP A 1 81 ? 9.982 1.829 5.430 1.00 98.69 81 ASP A N 1
ATOM 604 C CA . ASP A 1 81 ? 9.049 2.953 5.578 1.00 98.69 81 ASP A CA 1
ATOM 605 C C . ASP A 1 81 ? 7.620 2.473 5.888 1.00 98.69 81 ASP A C 1
ATOM 607 O O . ASP A 1 81 ? 6.908 3.063 6.715 1.00 98.69 81 ASP A O 1
ATOM 611 N N . ILE A 1 82 ? 7.201 1.365 5.267 1.00 98.56 82 ILE A N 1
ATOM 612 C CA . ILE A 1 82 ? 5.902 0.737 5.527 1.00 98.56 82 ILE A CA 1
ATOM 613 C C . ILE A 1 82 ? 5.858 0.145 6.942 1.00 98.56 82 ILE A C 1
ATOM 615 O O . ILE A 1 82 ? 4.879 0.377 7.645 1.00 98.56 82 ILE A O 1
ATOM 619 N N . GLU A 1 83 ? 6.896 -0.561 7.395 1.00 98.50 83 GLU A N 1
ATOM 620 C CA . GLU A 1 83 ? 6.992 -1.101 8.763 1.00 98.50 83 GLU A CA 1
ATOM 621 C C . GLU A 1 83 ? 6.908 0.012 9.810 1.00 98.50 83 GLU A C 1
ATOM 623 O O . GLU A 1 83 ? 6.135 -0.077 10.769 1.00 98.50 83 GLU A O 1
ATOM 628 N N . GLN A 1 84 ? 7.642 1.108 9.598 1.00 98.44 84 GLN A N 1
ATOM 629 C CA . GLN A 1 84 ? 7.576 2.269 10.478 1.00 98.44 84 GLN A CA 1
ATOM 630 C C . GLN A 1 84 ? 6.160 2.858 10.509 1.00 98.44 84 GLN A C 1
ATOM 632 O O . GLN A 1 84 ? 5.670 3.203 11.587 1.00 98.44 84 GLN A O 1
ATOM 637 N N . SER A 1 85 ? 5.484 2.937 9.362 1.00 98.00 85 SER A N 1
ATOM 638 C CA . SER A 1 85 ? 4.096 3.405 9.281 1.00 98.00 85 SER A CA 1
ATOM 639 C C . SER A 1 85 ? 3.135 2.469 10.020 1.00 98.00 85 SER A C 1
ATOM 641 O O . SER A 1 85 ? 2.364 2.928 10.859 1.00 98.00 85 SER A O 1
ATOM 643 N N . LEU A 1 86 ? 3.232 1.158 9.789 1.00 97.44 86 LEU A N 1
ATOM 644 C CA . LEU A 1 86 ? 2.420 0.133 10.450 1.00 97.44 86 LEU A CA 1
ATOM 645 C C . LEU A 1 86 ? 2.597 0.140 11.970 1.00 97.44 86 LEU A C 1
ATOM 647 O O . LEU A 1 86 ? 1.616 0.012 12.691 1.00 97.44 86 LEU A O 1
ATOM 651 N N . SER A 1 87 ? 3.808 0.389 12.479 1.00 97.50 87 SER A N 1
ATOM 652 C CA . SER A 1 87 ? 4.044 0.492 13.929 1.00 97.50 87 SER A CA 1
ATOM 653 C C . SER A 1 87 ? 3.249 1.617 14.616 1.00 97.50 87 SER A C 1
ATOM 655 O O . SER A 1 87 ? 3.100 1.615 15.838 1.00 97.50 87 SER A O 1
ATOM 657 N N . MET A 1 88 ? 2.742 2.583 13.841 1.00 98.00 88 MET A N 1
ATOM 658 C CA . MET A 1 88 ? 1.971 3.732 14.320 1.00 98.00 88 MET A CA 1
ATOM 659 C C . MET A 1 88 ? 0.469 3.620 14.017 1.00 98.00 88 MET A C 1
ATOM 661 O O . MET A 1 88 ? -0.296 4.485 14.451 1.00 98.00 88 MET A O 1
ATOM 665 N N . ILE A 1 89 ? 0.034 2.590 13.284 1.00 97.69 89 ILE A N 1
ATOM 666 C CA . ILE A 1 89 ? -1.352 2.419 12.839 1.00 97.69 89 ILE A CA 1
ATOM 667 C C . ILE A 1 89 ? -1.928 1.151 13.493 1.00 97.69 89 ILE A C 1
ATOM 669 O O . ILE A 1 89 ? -1.366 0.072 13.331 1.00 97.69 89 ILE A O 1
ATOM 673 N N . PRO A 1 90 ? -3.032 1.248 14.254 1.00 97.00 90 PRO A N 1
ATOM 674 C CA . PRO A 1 90 ? -3.597 0.096 14.943 1.00 97.00 90 PRO A CA 1
ATOM 675 C C . PRO A 1 90 ? -4.395 -0.821 14.006 1.00 97.00 90 PRO A C 1
ATOM 677 O O . PRO A 1 90 ? -5.253 -0.358 13.256 1.00 97.00 90 PRO A O 1
ATOM 680 N N . GLY A 1 91 ? -4.208 -2.129 14.184 1.00 95.62 91 GLY A N 1
ATOM 681 C CA . GLY A 1 91 ? -4.965 -3.182 13.507 1.00 95.62 91 GLY A CA 1
ATOM 682 C C . GLY A 1 91 ? -4.146 -3.933 12.462 1.00 95.62 91 GLY A C 1
ATOM 683 O O . GLY A 1 91 ? -3.012 -3.573 12.158 1.00 95.62 91 GLY A O 1
ATOM 684 N N . ASP A 1 92 ? -4.752 -4.982 11.911 1.00 95.75 92 ASP A N 1
ATOM 685 C CA . ASP A 1 92 ? -4.144 -5.798 10.862 1.00 95.75 92 ASP A CA 1
ATOM 686 C C . ASP A 1 92 ? -4.557 -5.260 9.493 1.00 95.75 92 ASP A C 1
ATOM 688 O O . ASP A 1 92 ? -5.732 -4.968 9.237 1.00 95.75 92 ASP A O 1
ATOM 692 N N . HIS A 1 93 ? -3.592 -5.073 8.600 1.00 98.25 93 HIS A N 1
ATOM 693 C CA . HIS A 1 93 ? -3.786 -4.306 7.372 1.00 98.25 93 HIS A CA 1
ATOM 694 C C . HIS A 1 93 ? -3.315 -5.061 6.134 1.00 98.25 93 HIS A C 1
ATOM 696 O O . HIS A 1 93 ? -2.892 -6.218 6.174 1.00 98.25 93 HIS A O 1
ATOM 702 N N . ARG A 1 94 ? -3.477 -4.419 4.979 1.00 98.75 94 ARG A N 1
ATOM 703 C CA . ARG A 1 94 ? -3.067 -4.967 3.689 1.00 98.75 94 ARG A CA 1
ATOM 704 C C . ARG A 1 94 ? -2.125 -3.997 2.996 1.00 98.75 94 ARG A C 1
ATOM 706 O O . ARG A 1 94 ? -2.200 -2.789 3.217 1.00 98.75 94 ARG A O 1
ATOM 713 N N . LEU A 1 95 ? -1.271 -4.528 2.133 1.00 98.69 95 LEU A N 1
ATOM 714 C CA . LEU A 1 95 ? -0.450 -3.747 1.219 1.00 98.69 95 LEU A CA 1
ATOM 715 C C . LEU A 1 95 ? -1.015 -3.862 -0.196 1.00 98.69 95 LEU A C 1
ATOM 717 O O . LEU A 1 95 ? -1.188 -4.964 -0.717 1.00 98.69 95 LEU A O 1
ATOM 721 N N . ASN A 1 96 ? -1.261 -2.722 -0.829 1.00 98.81 96 ASN A N 1
ATOM 722 C CA . ASN A 1 96 ? -1.695 -2.636 -2.213 1.00 98.81 96 ASN A CA 1
ATOM 723 C C . ASN A 1 96 ? -0.507 -2.318 -3.124 1.00 98.81 96 ASN A C 1
ATOM 725 O O . ASN A 1 96 ? 0.029 -1.207 -3.074 1.00 98.81 96 ASN A O 1
ATOM 729 N N . LEU A 1 97 ? -0.108 -3.288 -3.951 1.00 98.62 97 LEU A N 1
ATOM 730 C CA . LEU A 1 97 ? 1.035 -3.175 -4.855 1.00 98.62 97 LEU A CA 1
ATOM 731 C C . LEU A 1 97 ? 0.627 -2.814 -6.284 1.00 98.62 97 LEU A C 1
ATOM 733 O O . LEU A 1 97 ? -0.411 -3.236 -6.796 1.00 98.62 97 LEU A O 1
ATOM 737 N N . HIS A 1 98 ? 1.508 -2.088 -6.961 1.00 98.56 98 HIS A N 1
ATOM 738 C CA . HIS A 1 98 ? 1.483 -1.924 -8.412 1.00 98.56 98 HIS A CA 1
ATOM 739 C C . HIS A 1 98 ? 2.492 -2.867 -9.078 1.00 98.56 98 HIS A C 1
ATOM 741 O O . HIS A 1 98 ? 3.547 -3.147 -8.511 1.00 98.56 98 HIS A O 1
ATOM 747 N N . ALA A 1 99 ? 2.212 -3.312 -10.306 1.00 98.19 99 ALA A N 1
ATOM 748 C CA . ALA A 1 99 ? 3.110 -4.183 -11.070 1.00 98.19 99 ALA A CA 1
ATOM 749 C C . ALA A 1 99 ? 4.515 -3.584 -11.271 1.00 98.19 99 ALA A C 1
ATOM 751 O O . ALA A 1 99 ? 5.497 -4.314 -11.325 1.00 98.19 99 ALA A O 1
ATOM 752 N N . SER A 1 100 ? 4.624 -2.255 -11.305 1.00 97.19 100 SER A N 1
ATOM 753 C CA . SER A 1 100 ? 5.902 -1.540 -11.379 1.00 97.19 100 SER A CA 1
ATOM 754 C C . SER A 1 100 ? 6.767 -1.660 -10.116 1.00 97.19 100 SER A C 1
ATOM 756 O O . SER A 1 100 ? 7.911 -1.232 -10.148 1.00 97.19 100 SER A O 1
ATOM 758 N N . TYR A 1 101 ? 6.274 -2.249 -9.021 1.00 98.00 101 TYR A N 1
ATOM 759 C CA . TYR A 1 101 ? 7.028 -2.497 -7.777 1.00 98.00 101 TYR A CA 1
ATOM 760 C C . TYR A 1 101 ? 7.634 -3.905 -7.723 1.00 98.00 101 TYR A C 1
ATOM 762 O O . TYR A 1 101 ? 7.957 -4.405 -6.646 1.00 98.00 101 TYR A O 1
ATOM 770 N N . LEU A 1 102 ? 7.750 -4.567 -8.872 1.00 97.75 102 LEU A N 1
ATOM 771 C CA . LEU A 1 102 ? 8.369 -5.878 -8.986 1.00 97.75 102 LEU A CA 1
ATOM 772 C C . LEU A 1 102 ? 9.800 -5.903 -8.421 1.00 97.75 102 LEU A C 1
ATOM 774 O O . LEU A 1 102 ? 10.563 -4.948 -8.546 1.00 97.75 102 LEU A O 1
ATOM 778 N N . ASP A 1 103 ? 10.164 -7.037 -7.840 1.00 96.81 103 ASP A N 1
ATOM 779 C CA . ASP A 1 103 ? 11.530 -7.397 -7.494 1.00 96.81 103 ASP A CA 1
ATOM 780 C C . ASP A 1 103 ? 12.146 -8.175 -8.657 1.00 96.81 103 ASP A C 1
ATOM 782 O O . ASP A 1 103 ? 11.911 -9.370 -8.834 1.00 96.81 103 ASP A O 1
ATOM 786 N N . ASN A 1 104 ? 12.901 -7.472 -9.494 1.00 91.38 104 ASN A N 1
ATOM 787 C CA . ASN A 1 104 ? 13.512 -8.045 -10.689 1.00 91.38 104 ASN A CA 1
ATOM 788 C C . ASN A 1 104 ? 14.998 -8.400 -10.502 1.00 91.38 104 ASN A C 1
ATOM 790 O O . ASN A 1 104 ? 15.692 -8.709 -11.474 1.00 91.38 104 ASN A O 1
ATOM 794 N N . GLY A 1 105 ? 15.520 -8.314 -9.270 1.00 88.88 105 GLY A N 1
ATOM 795 C CA . GLY A 1 105 ? 16.928 -8.592 -8.973 1.00 88.88 105 GLY A CA 1
ATOM 796 C C . GLY A 1 105 ? 17.921 -7.757 -9.797 1.00 88.88 105 GLY A C 1
ATOM 797 O O . GLY A 1 105 ? 19.044 -8.201 -10.038 1.00 88.88 105 GLY A O 1
ATOM 798 N N . GLY A 1 106 ? 17.505 -6.583 -10.286 1.00 86.44 106 GLY A N 1
ATOM 799 C CA . GLY A 1 106 ? 18.303 -5.715 -11.155 1.00 86.44 106 GLY A CA 1
ATOM 800 C C . GLY A 1 106 ? 18.323 -6.116 -12.635 1.00 86.44 106 GLY A C 1
ATOM 801 O O . GLY A 1 106 ? 19.032 -5.486 -13.420 1.00 86.44 106 GLY A O 1
ATOM 802 N N . THR A 1 107 ? 17.564 -7.138 -13.038 1.00 90.62 107 THR A N 1
ATOM 803 C CA . THR A 1 107 ? 17.393 -7.523 -14.446 1.00 90.62 107 THR A CA 1
ATOM 804 C C . THR A 1 107 ? 16.104 -6.922 -14.982 1.00 90.62 107 THR A C 1
ATOM 806 O O . THR A 1 107 ? 15.060 -7.069 -14.369 1.00 90.62 107 THR A O 1
ATOM 809 N N . PHE A 1 108 ? 16.146 -6.256 -16.134 1.00 92.38 108 PHE A N 1
ATOM 810 C CA . PHE A 1 108 ? 14.926 -5.717 -16.736 1.00 92.38 108 PHE A CA 1
ATOM 811 C C . PHE A 1 108 ? 13.940 -6.838 -17.103 1.00 92.38 108 PHE A C 1
ATOM 813 O O . PHE A 1 108 ? 14.339 -7.847 -17.684 1.00 92.38 108 PHE A O 1
ATOM 820 N N . VAL A 1 109 ? 12.662 -6.621 -16.793 1.00 95.69 109 VAL A N 1
ATOM 821 C CA . VAL A 1 109 ? 11.538 -7.514 -17.102 1.00 95.69 109 VAL A CA 1
ATOM 822 C C . VAL A 1 109 ? 10.427 -6.642 -17.672 1.00 95.69 109 VAL A C 1
ATOM 824 O O . VAL A 1 109 ? 10.017 -5.678 -17.023 1.00 95.69 109 VAL A O 1
ATOM 827 N N . ASP A 1 110 ? 9.967 -6.945 -18.887 1.00 95.50 110 ASP A N 1
ATOM 828 C CA . ASP A 1 110 ? 8.864 -6.196 -19.495 1.00 95.50 110 ASP A CA 1
ATOM 829 C C . ASP A 1 110 ? 7.540 -6.544 -18.791 1.00 95.50 110 ASP A C 1
ATOM 831 O O . ASP A 1 110 ? 7.349 -7.643 -18.265 1.00 95.50 110 ASP A O 1
ATOM 835 N N . ARG A 1 111 ? 6.586 -5.613 -18.782 1.00 96.31 111 ARG A N 1
ATOM 836 C CA . ARG A 1 111 ? 5.337 -5.724 -18.014 1.00 96.31 111 ARG A CA 1
ATOM 837 C C . ARG A 1 111 ? 4.483 -6.921 -18.409 1.00 96.31 111 ARG A C 1
ATOM 839 O O . ARG A 1 111 ? 3.747 -7.443 -17.577 1.00 96.31 111 ARG A O 1
ATOM 846 N N . ASN A 1 112 ? 4.557 -7.349 -19.667 1.00 96.25 112 ASN A N 1
ATOM 847 C CA . ASN A 1 112 ? 3.847 -8.526 -20.169 1.00 96.25 112 ASN A CA 1
ATOM 848 C C . ASN A 1 112 ? 4.550 -9.855 -19.837 1.00 96.25 112 ASN A C 1
ATOM 850 O O . ASN A 1 112 ? 3.981 -10.910 -20.110 1.00 96.25 112 ASN A O 1
ATOM 854 N N . GLU A 1 113 ? 5.762 -9.811 -19.284 1.00 97.31 113 GLU A N 1
ATOM 855 C CA . GLU A 1 113 ? 6.552 -10.977 -18.867 1.00 97.31 113 GLU A CA 1
ATOM 856 C C . GLU A 1 113 ? 6.593 -11.141 -17.341 1.00 97.31 113 GLU A C 1
ATOM 858 O O . GLU A 1 113 ? 7.108 -12.135 -16.833 1.00 97.31 113 GLU A O 1
ATOM 863 N N . ILE A 1 114 ? 6.014 -10.187 -16.607 1.00 97.75 114 ILE A N 1
ATOM 864 C CA . ILE A 1 114 ? 5.883 -10.244 -15.155 1.00 97.75 114 ILE A CA 1
ATOM 865 C C . ILE A 1 114 ? 5.106 -11.499 -14.735 1.00 97.75 114 ILE A C 1
ATOM 867 O O . ILE A 1 114 ? 4.014 -11.795 -15.223 1.00 97.75 114 ILE A O 1
ATOM 871 N N . ASP A 1 115 ? 5.651 -12.186 -13.739 1.00 96.94 115 ASP A N 1
ATOM 872 C CA . ASP A 1 115 ? 5.048 -13.344 -13.086 1.00 96.94 115 ASP A CA 1
ATOM 873 C C . ASP A 1 115 ? 5.209 -13.286 -11.555 1.00 96.94 115 ASP A C 1
ATOM 875 O O . ASP A 1 115 ? 5.762 -12.337 -10.996 1.00 96.94 115 ASP A O 1
ATOM 879 N N . ILE A 1 116 ? 4.736 -14.328 -10.865 1.00 97.25 116 ILE A N 1
ATOM 880 C CA . ILE A 1 116 ? 4.765 -14.417 -9.400 1.00 97.25 116 ILE A CA 1
ATOM 881 C C . ILE A 1 116 ? 6.179 -14.389 -8.803 1.00 97.25 116 ILE A C 1
ATOM 883 O O . ILE A 1 116 ? 6.344 -13.939 -7.670 1.00 97.25 116 ILE A O 1
ATOM 887 N N . THR A 1 117 ? 7.201 -14.842 -9.535 1.00 97.38 117 THR A N 1
ATOM 888 C CA . THR A 1 117 ? 8.576 -14.907 -9.018 1.00 97.38 117 THR A CA 1
ATOM 889 C C . THR A 1 117 ? 9.115 -13.512 -8.7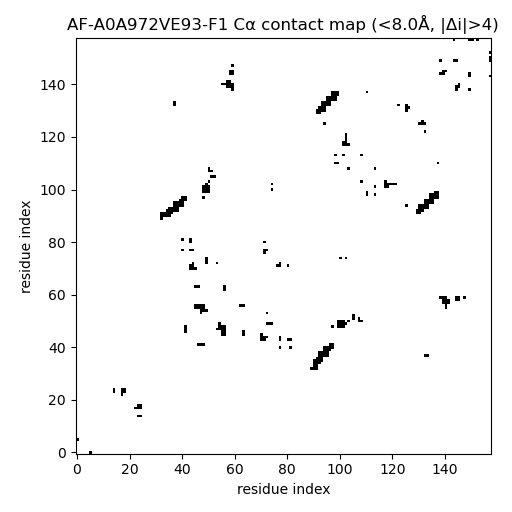21 1.00 97.38 117 THR A C 1
ATOM 891 O O . THR A 1 117 ? 9.780 -13.317 -7.705 1.00 97.38 117 THR A O 1
ATOM 894 N N . HIS A 1 118 ? 8.693 -12.522 -9.509 1.00 98.19 118 HIS A N 1
ATOM 895 C CA . HIS A 1 118 ? 9.032 -11.112 -9.333 1.00 98.19 118 HIS A CA 1
ATOM 896 C C . HIS A 1 118 ? 8.323 -10.449 -8.140 1.00 98.19 118 HIS A C 1
ATOM 898 O O . HIS A 1 118 ? 8.598 -9.303 -7.807 1.00 98.19 118 HIS A O 1
ATOM 904 N N . PHE A 1 119 ? 7.398 -11.142 -7.473 1.00 98.50 119 PHE A N 1
ATOM 905 C CA . PHE A 1 119 ? 6.752 -10.667 -6.243 1.00 98.50 119 PHE A CA 1
ATOM 906 C C . PHE A 1 119 ? 6.971 -11.609 -5.068 1.00 98.50 119 PHE A C 1
ATOM 908 O O . PHE A 1 119 ? 6.423 -11.377 -3.993 1.00 98.50 119 PHE A O 1
ATOM 915 N N . GLN A 1 120 ? 7.784 -12.654 -5.231 1.00 98.31 120 GLN A N 1
ATOM 916 C CA . GLN A 1 120 ? 7.986 -13.644 -4.184 1.00 98.31 120 GLN A CA 1
ATOM 917 C C . GLN A 1 120 ? 8.564 -13.008 -2.915 1.00 98.31 120 GLN A C 1
ATOM 919 O O . GLN A 1 120 ? 8.073 -13.278 -1.822 1.00 98.31 120 GLN A O 1
ATOM 924 N N . SER A 1 121 ? 9.517 -12.079 -3.054 1.00 98.06 121 SER A N 1
ATOM 925 C CA . SER A 1 121 ? 10.071 -11.363 -1.901 1.00 98.06 121 SER A CA 1
ATOM 926 C C . SER A 1 121 ? 9.021 -10.501 -1.188 1.00 98.06 121 SER A C 1
ATOM 928 O O . SER A 1 121 ? 9.040 -10.409 0.036 1.00 98.06 121 SER A O 1
ATOM 930 N N . TRP A 1 122 ? 8.066 -9.915 -1.922 1.00 98.62 122 TRP A N 1
ATOM 931 C CA . TRP A 1 122 ? 6.942 -9.175 -1.338 1.00 98.62 122 TRP A CA 1
ATOM 932 C C . TRP A 1 122 ? 5.958 -10.093 -0.626 1.00 98.62 122 TRP A C 1
ATOM 934 O O . TRP A 1 122 ? 5.494 -9.751 0.455 1.00 98.62 122 TRP A O 1
ATOM 944 N N . ILE A 1 123 ? 5.666 -11.255 -1.210 1.00 98.69 123 ILE A N 1
ATOM 945 C CA . ILE A 1 123 ? 4.793 -12.271 -0.618 1.00 98.69 123 ILE A CA 1
ATOM 946 C C . ILE A 1 123 ? 5.379 -12.772 0.700 1.00 98.69 123 ILE A C 1
ATOM 948 O O . ILE A 1 123 ? 4.662 -12.868 1.695 1.00 98.69 123 ILE A O 1
ATOM 952 N N . ASP A 1 124 ? 6.672 -13.086 0.719 1.00 98.62 124 ASP A N 1
ATOM 953 C CA . ASP A 1 124 ? 7.338 -13.593 1.916 1.00 98.62 124 ASP A CA 1
ATOM 954 C C . ASP A 1 124 ? 7.447 -12.513 2.996 1.00 98.62 124 ASP A C 1
ATOM 956 O O . ASP A 1 124 ? 7.156 -12.781 4.162 1.00 98.62 124 ASP A O 1
ATOM 960 N N . TRP A 1 125 ? 7.764 -11.275 2.607 1.00 98.62 125 TRP A N 1
ATOM 961 C CA . TRP A 1 125 ? 7.785 -10.137 3.523 1.00 98.62 125 TRP A CA 1
ATOM 962 C C . TRP A 1 125 ? 6.394 -9.807 4.091 1.00 98.62 125 TRP A C 1
ATOM 964 O O . TRP A 1 125 ? 6.266 -9.587 5.294 1.00 98.62 125 TRP A O 1
ATOM 974 N N . ALA A 1 126 ? 5.339 -9.828 3.270 1.00 98.50 126 ALA A N 1
ATOM 975 C CA . ALA A 1 126 ? 3.973 -9.562 3.719 1.00 98.50 126 ALA A CA 1
ATOM 976 C C . ALA A 1 126 ? 3.499 -10.632 4.710 1.00 98.50 126 ALA A C 1
ATOM 978 O O . ALA A 1 126 ? 2.951 -10.296 5.755 1.00 98.50 126 ALA A O 1
ATOM 979 N N . LYS A 1 127 ? 3.790 -11.912 4.440 1.00 98.31 127 LYS A N 1
ATOM 980 C CA . LYS A 1 127 ? 3.509 -13.010 5.379 1.00 98.31 127 LYS A CA 1
ATOM 981 C C . LYS A 1 127 ? 4.246 -12.849 6.705 1.00 98.31 127 LYS A C 1
ATOM 983 O O . LYS A 1 127 ? 3.668 -13.147 7.740 1.00 98.31 127 LYS A O 1
ATOM 988 N N . ALA A 1 128 ? 5.505 -12.409 6.680 1.00 98.25 128 ALA A N 1
ATOM 989 C CA . ALA A 1 128 ? 6.287 -12.191 7.897 1.00 98.25 128 ALA A CA 1
ATOM 990 C C . ALA A 1 128 ? 5.756 -11.031 8.761 1.00 98.25 128 ALA A C 1
ATOM 992 O O . ALA A 1 128 ? 6.053 -10.991 9.951 1.00 98.25 128 ALA A O 1
ATOM 993 N N . ASN A 1 129 ? 4.977 -10.121 8.169 1.00 97.38 129 ASN A N 1
ATOM 994 C CA . ASN A 1 129 ? 4.373 -8.959 8.824 1.00 97.38 129 ASN A CA 1
ATOM 995 C C . ASN A 1 129 ? 2.846 -9.085 8.993 1.00 97.38 129 ASN A C 1
ATOM 997 O O . ASN A 1 129 ? 2.180 -8.082 9.231 1.00 97.38 129 ASN A O 1
ATOM 1001 N N . ASP A 1 130 ? 2.282 -10.287 8.822 1.00 97.06 130 ASP A N 1
ATOM 1002 C CA . ASP A 1 130 ? 0.837 -10.552 8.916 1.00 97.06 130 ASP A CA 1
ATOM 1003 C C . ASP A 1 130 ? -0.034 -9.660 8.000 1.00 97.06 130 ASP A C 1
ATOM 1005 O O . ASP A 1 130 ? -1.198 -9.367 8.279 1.00 97.06 130 ASP A O 1
ATOM 1009 N N . LEU A 1 131 ? 0.513 -9.253 6.850 1.00 98.31 131 LEU A N 1
ATOM 1010 C CA . LEU A 1 131 ? -0.170 -8.411 5.873 1.00 98.31 131 LEU A CA 1
ATOM 1011 C C . LEU A 1 131 ? -0.857 -9.239 4.789 1.00 98.31 131 LEU A C 1
ATOM 1013 O O . LEU A 1 131 ? -0.272 -10.130 4.167 1.00 98.31 131 LEU A O 1
ATOM 1017 N N . GLY A 1 132 ? -2.094 -8.864 4.465 1.00 98.19 132 GLY A N 1
ATOM 1018 C CA . GLY A 1 132 ? -2.697 -9.267 3.196 1.00 98.1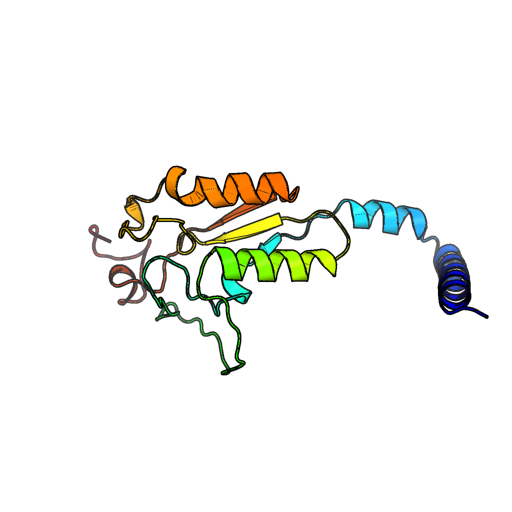9 132 GLY A CA 1
ATOM 1019 C C . GLY A 1 132 ? -2.133 -8.461 2.019 1.00 98.19 132 GLY A C 1
ATOM 1020 O O . GLY A 1 132 ? -1.633 -7.354 2.200 1.00 98.19 132 GLY A O 1
ATOM 1021 N N . MET A 1 133 ? -2.246 -8.986 0.796 1.00 98.25 133 MET A N 1
ATOM 1022 C CA . MET A 1 133 ? -1.770 -8.301 -0.414 1.00 98.25 133 MET A CA 1
ATOM 1023 C C . MET A 1 133 ? -2.887 -8.080 -1.431 1.00 98.25 133 MET A C 1
ATOM 1025 O O . MET A 1 133 ? -3.647 -9.005 -1.730 1.00 98.25 133 MET A O 1
ATOM 1029 N N . ASP A 1 134 ? -2.945 -6.864 -1.964 1.00 98.75 134 ASP A N 1
ATOM 1030 C CA . ASP A 1 134 ? -3.732 -6.450 -3.127 1.00 98.75 134 ASP A CA 1
ATOM 1031 C C . ASP A 1 134 ? -2.796 -6.095 -4.291 1.00 98.75 134 ASP A C 1
ATOM 1033 O O . ASP A 1 134 ? -1.600 -5.860 -4.090 1.00 98.75 134 ASP A O 1
ATOM 1037 N N . PHE A 1 135 ? -3.321 -6.083 -5.518 1.00 98.62 135 PHE A N 1
ATOM 1038 C CA . PHE A 1 135 ? -2.492 -5.942 -6.712 1.00 98.62 135 PHE A CA 1
ATOM 1039 C C . PHE A 1 135 ? -3.164 -5.156 -7.837 1.00 98.62 135 PHE A C 1
ATOM 1041 O O . PHE A 1 135 ? -4.371 -5.271 -8.055 1.00 98.62 135 PHE A O 1
ATOM 1048 N N . ASN A 1 136 ? -2.355 -4.420 -8.601 1.00 98.50 136 ASN A N 1
ATOM 1049 C CA . ASN A 1 136 ? -2.780 -3.628 -9.752 1.00 98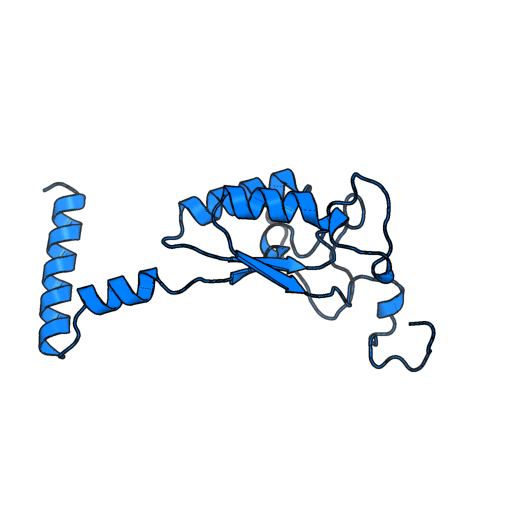.50 136 ASN A CA 1
ATOM 1050 C C . ASN A 1 136 ? -1.802 -3.809 -10.916 1.00 98.50 136 ASN A C 1
ATOM 1052 O O . ASN A 1 136 ? -0.585 -3.764 -10.734 1.00 98.50 136 ASN A O 1
ATOM 1056 N N . GLY A 1 137 ? -2.329 -3.899 -12.138 1.00 97.38 137 GLY A N 1
ATOM 1057 C CA . GLY A 1 137 ? -1.514 -3.663 -13.329 1.00 97.38 137 GLY A CA 1
ATOM 1058 C C . GLY A 1 137 ? -1.066 -2.198 -13.404 1.00 97.38 137 GLY A C 1
ATOM 1059 O O . GLY A 1 137 ? -1.803 -1.295 -13.005 1.00 97.38 137 GLY A O 1
ATOM 1060 N N . THR A 1 138 ? 0.130 -1.946 -13.936 1.00 97.75 138 THR A N 1
ATOM 1061 C CA . THR A 1 138 ? 0.616 -0.583 -14.198 1.00 97.75 138 THR A CA 1
ATOM 1062 C C . THR A 1 138 ? 0.462 -0.274 -15.687 1.00 97.75 138 THR A C 1
ATOM 1064 O O . THR A 1 138 ? 1.166 -0.834 -16.524 1.00 97.75 138 THR A O 1
ATOM 1067 N N . PHE A 1 139 ? -0.458 0.633 -16.026 1.00 96.81 139 PHE A N 1
ATOM 1068 C CA . PHE A 1 139 ? -0.801 1.011 -17.411 1.00 96.81 139 PHE A CA 1
ATOM 1069 C C . PHE A 1 139 ? -0.459 2.480 -17.731 1.00 96.81 139 PHE A C 1
ATOM 1071 O O . PHE A 1 139 ? -1.114 3.126 -18.540 1.00 96.81 139 PHE A O 1
ATOM 1078 N N . PHE A 1 140 ? 0.562 3.019 -17.068 1.00 96.31 140 PHE A N 1
ATOM 1079 C CA . PHE A 1 140 ? 1.095 4.380 -17.235 1.00 96.31 140 PHE A CA 1
ATOM 1080 C C . PHE A 1 140 ? 2.629 4.357 -17.098 1.00 96.31 140 PHE A C 1
ATOM 1082 O O . PHE A 1 140 ? 3.183 3.283 -16.881 1.00 96.31 140 PHE A O 1
ATOM 1089 N N . SER A 1 141 ? 3.343 5.479 -17.238 1.00 94.81 141 SER A N 1
ATOM 1090 C CA . SER A 1 141 ? 4.821 5.509 -17.142 1.00 94.81 141 SER A CA 1
ATOM 1091 C C . SER A 1 141 ? 5.525 4.496 -18.045 1.00 94.81 141 SER A C 1
ATOM 1093 O O . SER A 1 141 ? 6.443 3.806 -17.620 1.00 94.81 141 SER A O 1
ATOM 1095 N N . HIS A 1 142 ? 5.054 4.337 -19.281 1.00 95.44 142 HIS A N 1
ATOM 1096 C CA . HIS A 1 142 ? 5.617 3.369 -20.218 1.00 95.44 142 HIS A CA 1
ATOM 1097 C C . HIS A 1 142 ? 5.530 3.878 -21.650 1.00 95.44 142 HIS A C 1
ATOM 1099 O O . HIS A 1 142 ? 4.561 4.549 -22.008 1.00 95.44 142 HIS A O 1
ATOM 1105 N N . ALA A 1 143 ? 6.499 3.510 -22.493 1.00 94.19 143 ALA A N 1
ATOM 1106 C CA . ALA A 1 143 ? 6.538 3.932 -23.894 1.00 94.19 143 ALA A CA 1
ATOM 1107 C C . ALA A 1 143 ? 5.252 3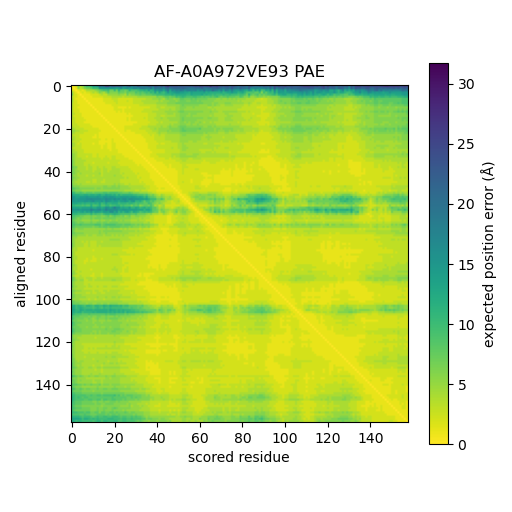.549 -24.651 1.00 94.19 143 ALA A C 1
ATOM 1109 O O . ALA A 1 143 ? 4.698 4.367 -25.377 1.00 94.19 143 ALA A O 1
ATOM 1110 N N . LYS A 1 144 ? 4.711 2.349 -24.398 1.00 95.88 144 LYS A N 1
ATOM 1111 C CA . LYS A 1 144 ? 3.429 1.888 -24.975 1.00 95.88 144 LYS A CA 1
ATOM 1112 C C . LYS A 1 144 ? 2.176 2.598 -24.436 1.00 95.88 144 LYS A C 1
ATOM 1114 O O . LYS A 1 144 ? 1.086 2.331 -24.914 1.00 95.88 144 LYS A O 1
ATOM 1119 N N . ALA A 1 145 ? 2.313 3.471 -23.439 1.00 96.00 145 ALA A N 1
ATOM 1120 C CA . ALA A 1 145 ? 1.222 4.286 -22.899 1.00 96.00 145 ALA A CA 1
ATOM 1121 C C . ALA A 1 145 ? 1.387 5.783 -23.232 1.00 96.00 145 ALA A C 1
ATOM 1123 O O . ALA A 1 145 ? 0.569 6.600 -22.806 1.00 96.00 145 ALA A O 1
ATOM 1124 N N . ALA A 1 146 ? 2.438 6.161 -23.972 1.00 93.56 146 ALA A N 1
ATOM 1125 C CA . ALA A 1 146 ? 2.771 7.558 -24.255 1.00 93.56 146 ALA A CA 1
ATOM 1126 C C . ALA A 1 146 ? 1.711 8.269 -25.114 1.00 93.56 146 ALA A C 1
ATOM 1128 O O . ALA A 1 146 ? 1.490 9.466 -24.939 1.00 93.56 146 ALA A O 1
ATOM 1129 N N . ASP A 1 147 ? 1.001 7.522 -25.965 1.00 94.81 147 ASP A N 1
ATOM 1130 C CA . ASP A 1 147 ? -0.074 8.039 -26.822 1.00 94.81 147 ASP A CA 1
ATOM 1131 C C . ASP A 1 147 ? -1.384 8.305 -26.051 1.00 94.81 147 ASP A C 1
ATOM 1133 O O . ASP A 1 147 ? -2.372 8.766 -26.622 1.00 94.81 147 ASP A O 1
ATOM 1137 N N . GLY A 1 148 ? -1.411 8.027 -24.741 1.00 94.56 148 GLY A N 1
ATOM 1138 C CA . GLY A 1 148 ? -2.561 8.273 -23.865 1.00 94.56 148 GLY A CA 1
ATOM 1139 C C . GLY A 1 148 ? -3.641 7.187 -23.897 1.00 94.56 148 GLY A C 1
ATOM 1140 O O . GLY A 1 148 ? -4.642 7.310 -23.194 1.00 94.56 148 GLY A O 1
ATOM 1141 N N . PHE A 1 149 ? -3.437 6.110 -24.658 1.00 96.38 149 PHE A N 1
ATOM 1142 C CA . PHE A 1 149 ? -4.308 4.933 -24.693 1.00 96.38 149 PHE A CA 1
ATOM 1143 C C . PHE A 1 149 ? -3.510 3.669 -24.360 1.00 96.38 149 PHE A C 1
ATOM 1145 O O . PHE A 1 149 ? -2.328 3.579 -24.678 1.00 96.38 149 PHE A O 1
ATOM 1152 N N . THR A 1 150 ? -4.162 2.688 -23.730 1.00 96.62 150 THR A N 1
ATOM 1153 C CA . THR A 1 150 ? -3.574 1.373 -23.415 1.00 96.62 150 THR A CA 1
ATOM 1154 C C . THR A 1 150 ? -4.499 0.251 -23.871 1.00 96.62 150 THR A C 1
ATOM 1156 O O . THR A 1 150 ? -4.516 -0.078 -25.047 1.00 96.62 150 THR A O 1
ATOM 1159 N N . LEU A 1 151 ? -5.368 -0.272 -23.003 1.00 97.19 151 LEU A N 1
ATOM 1160 C CA . LEU A 1 151 ? -6.313 -1.344 -23.355 1.00 97.19 151 LEU A CA 1
ATOM 1161 C C . LEU A 1 151 ? -7.300 -0.953 -24.473 1.00 97.19 151 LEU A C 1
ATOM 1163 O O . LEU A 1 151 ? -7.922 -1.816 -25.086 1.00 97.19 151 LEU A O 1
ATOM 1167 N N . SER A 1 152 ? -7.468 0.347 -24.720 1.00 97.25 152 SER A N 1
ATOM 1168 C CA . SER A 1 152 ? -8.300 0.917 -25.784 1.00 97.25 152 SER A CA 1
ATOM 1169 C C . SER A 1 152 ? -7.498 1.425 -26.988 1.00 97.25 152 SER A C 1
ATOM 1171 O O . SER A 1 152 ? -8.057 2.117 -27.841 1.00 97.25 152 SER A O 1
ATOM 1173 N N . HIS A 1 153 ? -6.200 1.123 -27.062 1.00 98.19 153 HIS A N 1
ATOM 1174 C CA . HIS A 1 153 ? -5.339 1.573 -28.147 1.00 98.19 153 HIS A CA 1
ATOM 1175 C C . HIS A 1 153 ? -5.760 0.946 -29.493 1.00 98.19 153 HIS A C 1
ATOM 1177 O O . HIS A 1 153 ? -6.212 -0.197 -29.559 1.00 98.19 153 HIS A O 1
ATOM 1183 N N . ALA A 1 154 ? -5.653 1.709 -30.586 1.00 97.62 154 ALA A N 1
ATOM 1184 C CA . ALA A 1 154 ? -6.065 1.247 -31.918 1.00 97.62 154 ALA A CA 1
ATOM 1185 C C . ALA A 1 154 ? -5.052 0.279 -32.560 1.00 97.62 154 ALA A C 1
ATOM 1187 O O . ALA A 1 154 ? -5.432 -0.610 -33.325 1.00 97.62 154 ALA A O 1
ATOM 1188 N N . ASP A 1 155 ? -3.765 0.463 -32.261 1.00 97.44 155 ASP A N 1
ATOM 1189 C CA . ASP A 1 155 ? -2.710 -0.504 -32.581 1.00 97.44 155 ASP A CA 1
ATOM 1190 C C . ASP A 1 155 ? -2.860 -1.764 -31.718 1.00 97.44 155 ASP A C 1
ATOM 1192 O O . ASP A 1 155 ? -2.876 -1.678 -30.495 1.00 97.44 155 ASP A O 1
ATOM 1196 N N . LYS A 1 156 ? -2.928 -2.931 -32.368 1.00 95.88 156 LYS A N 1
ATOM 1197 C CA . LYS A 1 156 ? -3.045 -4.249 -31.725 1.00 95.88 156 LYS A CA 1
ATOM 1198 C C . LYS A 1 156 ? -1.733 -4.752 -31.109 1.00 95.88 156 LYS A C 1
ATOM 1200 O O . LYS A 1 156 ? -1.746 -5.800 -30.470 1.00 95.88 156 LYS A O 1
ATOM 1205 N N . GLY A 1 157 ? -0.605 -4.090 -31.378 1.00 93.44 157 GLY A N 1
ATOM 1206 C CA . GLY A 1 157 ? 0.698 -4.402 -30.781 1.00 93.44 157 GLY A CA 1
ATOM 1207 C C . GLY A 1 157 ? 0.915 -3.811 -29.379 1.00 93.44 157 GLY A C 1
ATOM 1208 O O . GLY A 1 157 ? 1.966 -4.058 -28.769 1.00 93.44 157 GLY A O 1
ATOM 1209 N N . ILE A 1 158 ? -0.051 -3.025 -28.894 1.00 89.12 158 ILE A N 1
ATOM 1210 C CA . ILE A 1 158 ? -0.079 -2.399 -27.566 1.00 89.12 158 ILE A CA 1
ATOM 1211 C C . ILE A 1 158 ? -0.993 -3.183 -26.628 1.00 89.12 158 ILE A C 1
ATOM 1213 O O . ILE A 1 158 ? -2.072 -3.627 -27.077 1.00 89.12 158 ILE A O 1
#

Secondary structure (DSSP, 8-state):
--HHHHHHHHHHHHHHHHHHTT--HHHHHHHHTT---EEEGGGTTTT--SSSTT----STT-------S----SHHHHHHHHHHHHTTS-S--EEEEEGGG---TTS---TTT--GGGGHHHHHHHHHTT-EEEEE---SSSGGGTTS-STT-SSTT-

Foldseek 3Di:
DDPVVVVVVVVVVVCVVVVVVVDRVVVVVVVVQPDAAADELCVQAFNQAVLAQRRDFDDPPDGDDDDDPQRDRAPVSSLVVVVVVVVVDHHAYAYEDELSNFQPVNDHDDLVRDDCVRCVVVVVSCVVVNHHYHYDYDQGSDPCCPVVDDPPDPDPVD

Mean predicted aligned error: 3.77 Å

pLDDT: mean 96.1, std 4.27, range [62.75, 98.81]

Nearest PDB structures (foldseek):
  3uva-assembly1_C  TM=9.600E-01  e=5.107E-14  Halalkalibacterium halodurans
  3uu0-assembly1_A  TM=9.833E-01  e=9.141E-13  Halalkalibacterium halodurans
  3uva-assembly2_D  TM=9.743E-01  e=9.760E-13  Halalkalibacterium halodurans
  3uva-assembly1_A  TM=9.713E-01  e=1.188E-12  Halalkalibacterium halodurans
  3uva-assembly2_B  TM=9.749E-01  e=1.042E-12  Halalkalibacterium halodurans

Radius of gyration: 21.26 Å; Cα contacts (8 Å, |Δi|>4): 179; chains: 1; bounding box: 46×34×70 Å

Solvent-accessible surface area (backbone atoms only — not comparable to full-atom values): 9547 Å² total; per-residue (Å²): 130,57,72,64,61,54,52,55,52,53,49,54,54,50,44,53,58,36,43,78,73,73,41,61,55,68,59,50,52,58,54,54,56,70,60,62,54,70,43,64,54,46,74,48,34,53,49,22,49,47,69,43,93,84,37,59,66,40,66,72,91,65,83,71,84,83,83,78,82,84,58,34,87,48,72,67,49,36,51,53,54,49,52,60,50,48,78,75,47,92,66,56,37,27,43,30,41,49,54,40,61,38,55,51,89,91,48,82,72,57,84,92,70,67,55,68,76,32,41,43,71,56,53,54,52,29,56,76,66,66,34,47,80,47,80,41,84,68,80,44,59,43,83,73,26,68,88,77,38,44,102,78,42,87,57,84,92,90

Sequence (158 aa):
MSQDKRIEQAFEIARQQYAELGVDVDQAMAQLATVPISMHCWQGDDVGGFETVGAELSGGGIQATGNYPGKARTIDELRSDIEQSLSMIPGDHRLNLHASYLDNGGTFVDRNEIDITHFQSWIDWAKANDLGMDFNGTFFSHAKAADGFTLSHADKGI